Protein AF-A0A2T1DJ63-F1 (afdb_monomer_lite)

Radius of gyration: 14.79 Å; chains: 1; bounding box: 46×27×36 Å

Structure (mmCIF, N/CA/C/O backbone):
data_AF-A0A2T1DJ63-F1
#
_entry.id   AF-A0A2T1DJ63-F1
#
loop_
_atom_site.group_PDB
_atom_site.id
_atom_site.type_symbol
_atom_site.label_atom_id
_atom_site.label_alt_id
_atom_site.label_comp_id
_atom_site.label_asym_id
_atom_site.label_entity_id
_atom_site.label_seq_id
_atom_site.pdbx_PDB_ins_code
_atom_site.Cartn_x
_atom_site.Cartn_y
_atom_site.Cartn_z
_atom_site.occupancy
_atom_site.B_iso_or_equiv
_atom_site.auth_seq_id
_atom_site.auth_comp_id
_atom_site.auth_asym_id
_atom_site.auth_atom_id
_atom_site.pdbx_PDB_model_num
ATOM 1 N N . MET A 1 1 ? 12.808 -4.176 18.796 1.00 60.09 1 MET A N 1
ATOM 2 C CA . MET A 1 1 ? 12.398 -5.080 17.705 1.00 60.09 1 MET A CA 1
ATOM 3 C C . MET A 1 1 ? 13.550 -6.026 17.418 1.00 60.09 1 MET A C 1
ATOM 5 O O . MET A 1 1 ? 14.636 -5.518 17.158 1.00 60.09 1 MET A O 1
ATOM 9 N N . PRO A 1 2 ? 13.386 -7.355 17.540 1.00 72.50 2 PRO A N 1
ATOM 10 C CA . PRO A 1 2 ? 14.370 -8.283 17.008 1.00 72.50 2 PRO A CA 1
ATOM 11 C C . PRO A 1 2 ? 14.298 -8.237 15.481 1.00 72.50 2 PRO A C 1
ATOM 13 O O . PRO A 1 2 ? 13.220 -8.350 14.909 1.00 72.50 2 PRO A O 1
ATOM 16 N N . GLY A 1 3 ? 15.445 -8.052 14.848 1.00 74.12 3 GLY A N 1
ATOM 17 C CA . GLY A 1 3 ? 15.604 -8.010 13.405 1.00 74.12 3 GLY A CA 1
ATOM 18 C C . GLY A 1 3 ? 17.092 -7.956 13.098 1.00 74.12 3 GLY A C 1
ATOM 19 O O . GLY A 1 3 ? 17.870 -7.385 13.863 1.00 74.12 3 GLY A O 1
ATOM 20 N N . SER A 1 4 ? 17.500 -8.613 12.024 1.00 79.25 4 SER A N 1
ATOM 21 C CA . SER A 1 4 ? 18.886 -8.615 11.539 1.00 79.25 4 SER A CA 1
ATOM 22 C C . SER A 1 4 ? 18.997 -8.076 10.115 1.00 79.25 4 SER A C 1
ATOM 24 O O . SER A 1 4 ? 20.106 -7.886 9.617 1.00 79.25 4 SER A O 1
ATOM 26 N N . LYS A 1 5 ? 17.854 -7.830 9.463 1.00 83.75 5 LYS A N 1
ATOM 27 C CA . LYS A 1 5 ? 17.749 -7.376 8.082 1.00 83.75 5 LYS A CA 1
ATOM 28 C C . LYS A 1 5 ? 16.798 -6.191 7.981 1.00 83.75 5 LYS A C 1
ATOM 30 O O . LYS A 1 5 ? 15.874 -6.032 8.771 1.00 83.75 5 LYS A O 1
ATOM 35 N N . TRP A 1 6 ? 17.050 -5.372 6.970 1.00 79.38 6 TRP A N 1
ATOM 36 C CA . TRP A 1 6 ? 16.171 -4.280 6.579 1.00 79.38 6 TRP A CA 1
ATOM 37 C C . TRP A 1 6 ? 14.835 -4.854 6.074 1.00 79.38 6 TRP A C 1
ATOM 39 O O . TRP A 1 6 ? 14.852 -5.683 5.161 1.00 79.38 6 TRP A O 1
ATOM 49 N N . GLY A 1 7 ? 13.715 -4.449 6.682 1.00 83.50 7 GLY A N 1
ATOM 50 C CA . GLY A 1 7 ? 12.371 -4.990 6.439 1.00 83.50 7 GLY A CA 1
ATOM 51 C C . GLY A 1 7 ? 11.849 -5.949 7.517 1.00 83.50 7 GLY A C 1
ATOM 52 O O . GLY A 1 7 ? 10.666 -6.283 7.510 1.00 83.50 7 GLY A O 1
ATOM 53 N N . ASP A 1 8 ? 12.671 -6.362 8.488 1.00 88.38 8 ASP A N 1
ATOM 54 C CA . ASP A 1 8 ? 12.195 -7.170 9.627 1.00 88.38 8 ASP A CA 1
ATOM 55 C C . ASP A 1 8 ? 11.204 -6.378 10.517 1.00 88.38 8 ASP A C 1
ATOM 57 O O . ASP A 1 8 ? 10.421 -6.948 11.282 1.00 88.38 8 ASP A O 1
ATOM 61 N N . GLU A 1 9 ? 11.208 -5.048 10.412 1.00 90.44 9 GLU A N 1
ATOM 62 C CA . GLU A 1 9 ? 10.293 -4.143 11.097 1.00 90.44 9 GLU A CA 1
ATOM 63 C C . GLU A 1 9 ? 8.864 -4.135 10.530 1.00 90.44 9 GLU A C 1
ATOM 65 O O . GLU A 1 9 ? 7.947 -3.728 11.245 1.00 90.44 9 GLU A O 1
ATOM 70 N N . SER A 1 10 ? 8.640 -4.605 9.296 1.00 93.25 10 SER A N 1
ATOM 71 C CA . SER A 1 10 ? 7.347 -4.485 8.603 1.00 93.25 10 SER A CA 1
ATOM 72 C C . SER A 1 10 ? 6.188 -5.118 9.381 1.00 93.25 10 SER A C 1
ATOM 74 O O . SER A 1 10 ? 5.102 -4.540 9.466 1.00 93.25 10 SER A O 1
ATOM 76 N N . ALA A 1 11 ? 6.416 -6.279 10.005 1.00 93.38 11 ALA A N 1
ATOM 77 C CA . ALA A 1 11 ? 5.406 -6.939 10.836 1.00 93.38 11 ALA A CA 1
ATOM 78 C C . ALA A 1 11 ? 5.056 -6.097 12.076 1.00 93.38 11 ALA A C 1
ATOM 80 O O . ALA A 1 11 ? 3.885 -5.882 12.376 1.00 93.38 11 ALA A O 1
ATOM 81 N N . TRP A 1 12 ? 6.066 -5.529 12.741 1.00 93.81 12 TRP A N 1
ATOM 82 C CA . TRP A 1 12 ? 5.862 -4.678 13.914 1.00 93.81 12 TRP A CA 1
ATOM 83 C C . TRP A 1 12 ? 5.121 -3.385 13.576 1.00 93.81 12 TRP A C 1
ATOM 85 O O . TRP A 1 12 ? 4.273 -2.949 14.351 1.00 93.81 12 TRP A O 1
ATOM 95 N N . ILE A 1 13 ? 5.414 -2.774 12.426 1.00 94.25 13 ILE A N 1
ATOM 96 C CA 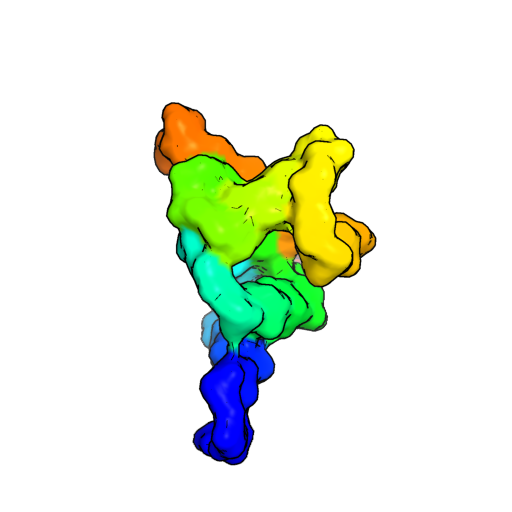. ILE A 1 13 ? 4.697 -1.582 11.957 1.00 94.25 13 ILE A CA 1
ATOM 97 C C . ILE A 1 13 ? 3.220 -1.915 11.725 1.00 94.25 13 ILE A C 1
ATOM 99 O O . ILE A 1 13 ? 2.345 -1.177 12.184 1.00 94.25 13 ILE A O 1
ATOM 103 N N . ALA A 1 14 ? 2.932 -3.038 11.060 1.00 95.62 14 ALA A N 1
ATOM 104 C CA . ALA A 1 14 ? 1.562 -3.474 10.817 1.00 95.62 14 ALA A CA 1
ATOM 105 C C . ALA A 1 14 ? 0.807 -3.763 12.124 1.00 95.62 14 ALA A C 1
ATOM 107 O O . ALA A 1 14 ? -0.346 -3.343 12.251 1.00 95.62 14 ALA A O 1
ATOM 108 N N . ASP A 1 15 ? 1.459 -4.409 13.094 1.00 95.19 15 ASP A N 1
ATOM 109 C CA . ASP A 1 15 ? 0.883 -4.724 14.402 1.00 95.19 15 ASP A CA 1
ATOM 110 C C . ASP A 1 15 ? 0.602 -3.465 15.221 1.00 95.19 15 ASP A C 1
ATOM 112 O O . ASP A 1 15 ? -0.502 -3.302 15.739 1.00 95.19 15 ASP A O 1
ATOM 116 N N . VAL A 1 16 ? 1.557 -2.533 15.298 1.00 96.06 16 VAL A N 1
ATOM 117 C CA . VAL A 1 16 ? 1.363 -1.253 15.994 1.00 96.06 16 VAL A CA 1
ATOM 118 C C . VAL A 1 16 ? 0.209 -0.474 15.368 1.00 96.06 16 VAL A C 1
ATOM 120 O O . VAL A 1 16 ? -0.648 0.020 16.096 1.00 96.06 16 VAL A O 1
ATOM 123 N N . ALA A 1 17 ? 0.134 -0.408 14.036 1.00 95.94 17 ALA A N 1
ATOM 124 C CA . ALA A 1 17 ? -0.980 0.242 13.350 1.00 95.94 17 ALA A CA 1
ATOM 125 C C . ALA A 1 17 ? -2.328 -0.419 13.687 1.00 95.94 17 ALA A C 1
ATOM 127 O O . ALA A 1 17 ? -3.315 0.279 13.905 1.00 95.94 17 ALA A O 1
ATOM 128 N N . THR A 1 18 ? -2.373 -1.751 13.784 1.00 96.19 18 THR A N 1
ATOM 129 C CA . THR A 1 18 ? -3.573 -2.499 14.196 1.00 96.19 18 THR A CA 1
ATOM 130 C C . THR A 1 18 ? -3.972 -2.189 15.640 1.00 96.19 18 THR A C 1
ATOM 132 O O . THR A 1 18 ? -5.148 -1.957 15.910 1.00 96.19 18 THR A O 1
ATOM 135 N N . GLN A 1 19 ? -3.010 -2.135 16.566 1.00 97.31 19 GLN A N 1
ATOM 136 C CA . GLN A 1 19 ? -3.278 -1.798 17.969 1.00 97.31 19 GLN A CA 1
ATOM 137 C C . GLN A 1 19 ? -3.774 -0.356 18.121 1.00 97.31 19 GLN A C 1
ATOM 139 O O . GLN A 1 19 ? -4.745 -0.115 18.833 1.00 97.31 19 GLN A O 1
ATOM 144 N N . LEU A 1 20 ? -3.152 0.597 17.419 1.00 96.56 20 LEU A N 1
ATOM 145 C CA . LEU A 1 20 ? -3.561 2.005 17.437 1.00 96.56 20 LEU A CA 1
ATOM 146 C C . LEU A 1 20 ? -4.946 2.222 16.824 1.00 96.56 20 LEU A C 1
ATOM 148 O O . LEU A 1 20 ? -5.682 3.088 17.288 1.00 96.56 20 LEU A O 1
ATOM 152 N N . ALA A 1 21 ? -5.307 1.439 15.805 1.00 94.19 21 ALA A N 1
ATOM 153 C CA . ALA A 1 21 ? -6.636 1.496 15.210 1.00 94.19 21 ALA A CA 1
ATOM 154 C C . ALA A 1 21 ? -7.734 1.031 16.183 1.00 94.19 21 ALA A C 1
ATOM 156 O O . ALA A 1 21 ? -8.877 1.442 16.032 1.00 94.19 21 ALA A O 1
ATOM 157 N N . ALA A 1 22 ? -7.407 0.205 17.187 1.00 93.06 22 ALA A N 1
ATOM 158 C CA . ALA A 1 22 ? -8.329 -0.226 18.244 1.00 93.0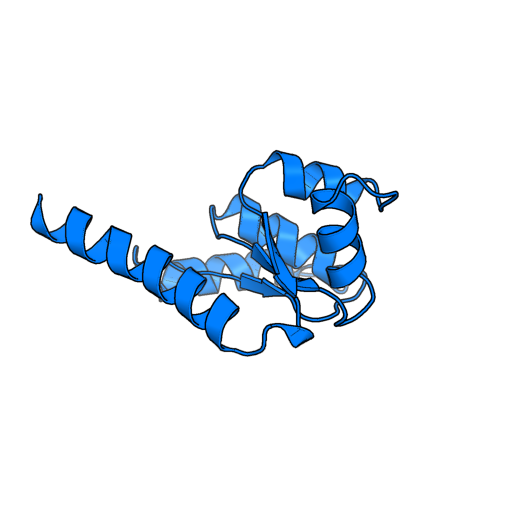6 22 ALA A CA 1
ATOM 159 C C . ALA A 1 22 ? -9.681 -0.763 17.721 1.00 93.06 22 ALA A C 1
ATOM 161 O O . ALA A 1 22 ? -10.737 -0.498 18.290 1.00 93.06 22 ALA A O 1
ATOM 162 N N . GLY A 1 23 ? -9.647 -1.514 16.615 1.00 90.06 23 GLY A N 1
ATOM 163 C CA . GLY A 1 23 ? -10.838 -2.063 15.955 1.00 90.06 23 GLY A CA 1
ATOM 164 C C . GLY A 1 23 ? -11.488 -1.138 14.919 1.00 90.06 23 GLY A C 1
ATOM 165 O O . GLY A 1 23 ? -12.329 -1.602 14.155 1.00 90.06 23 GLY A O 1
ATOM 166 N N . ALA A 1 24 ? -11.076 0.129 14.830 1.00 90.69 24 ALA A N 1
ATOM 167 C CA . ALA A 1 24 ? -11.472 1.012 13.739 1.00 90.69 24 ALA A CA 1
ATOM 168 C C . ALA A 1 24 ? -10.794 0.602 12.411 1.00 90.69 24 ALA A C 1
ATOM 170 O O . ALA A 1 24 ? -9.728 -0.030 12.418 1.00 90.69 24 ALA A O 1
ATOM 171 N N . PRO A 1 25 ? -11.361 0.981 11.251 1.00 91.25 25 PRO A N 1
ATOM 172 C CA . PRO A 1 25 ? -10.720 0.769 9.965 1.00 91.25 25 PRO A CA 1
ATOM 173 C C . PRO A 1 25 ? -9.350 1.443 9.912 1.00 91.25 25 PRO A C 1
ATOM 175 O O . PRO A 1 25 ? -9.107 2.486 10.513 1.00 91.25 25 PRO A O 1
ATOM 178 N N . SER A 1 26 ? -8.443 0.863 9.141 1.00 94.88 26 SER A N 1
ATOM 179 C CA . SER A 1 26 ? -7.181 1.498 8.774 1.00 94.88 26 SER A CA 1
ATOM 180 C C . SER A 1 26 ? -6.859 1.150 7.326 1.00 94.88 26 SER A C 1
ATOM 182 O O . SER A 1 26 ? -7.399 0.189 6.776 1.00 94.88 26 SER A O 1
ATOM 184 N N . VAL A 1 27 ? -5.999 1.944 6.694 1.00 96.12 27 VAL A N 1
ATOM 185 C CA . VAL A 1 27 ? -5.563 1.752 5.304 1.00 96.12 27 VAL A CA 1
ATOM 186 C C . VAL A 1 27 ? -4.063 1.997 5.197 1.00 96.12 27 VAL A C 1
ATOM 188 O O . VAL A 1 27 ? -3.496 2.746 5.992 1.00 96.12 27 VAL A O 1
ATOM 191 N N . THR A 1 28 ? -3.424 1.377 4.211 1.00 97.19 28 THR A N 1
ATOM 192 C CA . THR A 1 28 ? -2.036 1.655 3.831 1.00 97.19 28 THR A CA 1
ATOM 193 C C . THR A 1 28 ? -2.053 2.412 2.514 1.00 97.19 28 THR A C 1
ATOM 195 O O . THR A 1 28 ? -2.586 1.905 1.532 1.00 97.19 28 THR A O 1
ATOM 198 N N . VAL A 1 29 ? -1.452 3.600 2.467 1.00 96.50 29 VAL A N 1
ATOM 199 C CA . VAL A 1 29 ? -1.242 4.334 1.211 1.00 96.50 29 VAL A CA 1
ATOM 200 C C . VAL A 1 29 ? 0.198 4.112 0.759 1.00 96.50 29 VAL A C 1
ATOM 202 O O . VAL A 1 29 ? 1.138 4.490 1.455 1.00 96.50 29 VAL A O 1
ATOM 205 N N . LEU A 1 30 ? 0.369 3.469 -0.394 1.00 97.38 30 LEU A N 1
ATOM 206 C CA . LEU A 1 30 ? 1.659 3.075 -0.950 1.00 97.38 30 LEU A CA 1
ATOM 207 C C . LEU A 1 30 ? 2.019 4.002 -2.112 1.00 97.38 30 LEU A C 1
ATOM 209 O O . LEU A 1 30 ? 1.444 3.917 -3.199 1.00 97.38 30 LEU A O 1
ATOM 213 N N . ILE A 1 31 ? 3.000 4.869 -1.870 1.00 96.00 31 ILE A N 1
ATOM 214 C CA . ILE A 1 31 ? 3.549 5.811 -2.848 1.00 96.00 31 ILE A CA 1
ATOM 215 C C . ILE A 1 31 ? 4.979 5.377 -3.160 1.00 96.00 31 ILE A C 1
ATOM 217 O O . ILE A 1 31 ? 5.811 5.260 -2.259 1.00 96.00 31 ILE A O 1
ATOM 221 N N . ASN A 1 32 ? 5.276 5.164 -4.438 1.00 95.88 32 ASN A N 1
ATOM 222 C CA . ASN A 1 32 ? 6.566 4.705 -4.927 1.00 95.88 32 ASN A CA 1
ATOM 223 C C . ASN A 1 32 ? 6.981 3.339 -4.332 1.00 95.88 32 ASN A C 1
ATOM 225 O O . ASN A 1 32 ? 6.410 2.307 -4.668 1.00 95.88 32 ASN A O 1
ATOM 229 N N . GLY A 1 33 ? 7.956 3.314 -3.421 1.00 94.75 33 GLY A N 1
ATOM 230 C CA . GLY A 1 33 ? 8.391 2.101 -2.724 1.00 94.75 33 GLY A CA 1
ATOM 231 C C . GLY A 1 33 ? 9.648 1.436 -3.282 1.00 94.75 33 GLY A C 1
ATOM 232 O O . GLY A 1 33 ? 10.088 1.705 -4.394 1.00 94.75 33 GLY A O 1
ATOM 233 N N . GLY A 1 34 ? 10.269 0.598 -2.460 1.00 94.62 34 GLY A N 1
ATOM 234 C CA . GLY A 1 34 ? 11.448 -0.199 -2.794 1.00 94.62 34 GLY A CA 1
ATOM 235 C C . GLY A 1 34 ? 11.241 -1.666 -2.434 1.00 94.62 34 GLY A C 1
ATOM 236 O O . GLY A 1 34 ? 10.110 -2.120 -2.273 1.00 94.62 34 GLY A O 1
ATOM 237 N N . GLU A 1 35 ? 12.335 -2.406 -2.272 1.00 94.50 35 GLU A N 1
ATOM 238 C CA . GLU A 1 35 ? 12.277 -3.851 -2.023 1.00 94.50 35 GLU A CA 1
ATOM 239 C C . GLU A 1 35 ? 11.526 -4.206 -0.725 1.00 94.50 35 GLU A C 1
ATOM 241 O O . GLU A 1 35 ? 10.695 -5.109 -0.722 1.00 94.50 35 GLU A O 1
ATOM 246 N N . VAL A 1 36 ? 11.724 -3.438 0.352 1.00 94.31 36 VAL A N 1
ATOM 247 C CA . VAL A 1 36 ? 11.008 -3.643 1.630 1.00 94.31 36 VAL A CA 1
ATOM 248 C C . VAL A 1 36 ? 9.518 -3.332 1.536 1.00 94.31 36 VAL A C 1
ATOM 250 O O . VAL A 1 36 ? 8.713 -3.962 2.215 1.00 94.31 36 VAL A O 1
ATOM 253 N N . THR A 1 37 ? 9.116 -2.446 0.625 1.00 96.31 37 THR A N 1
ATOM 254 C CA . THR A 1 37 ? 7.708 -2.068 0.459 1.00 96.31 37 THR A CA 1
ATOM 255 C C . THR A 1 37 ? 6.828 -3.260 0.073 1.00 96.31 37 THR A C 1
ATOM 257 O O . THR A 1 37 ? 5.638 -3.273 0.382 1.00 96.31 37 THR A O 1
ATOM 260 N N . TRP A 1 38 ? 7.398 -4.294 -0.554 1.00 97.31 38 TRP A N 1
ATOM 261 C CA . TRP A 1 38 ? 6.679 -5.543 -0.801 1.00 97.31 38 TRP A CA 1
ATOM 262 C C . TRP A 1 38 ? 6.274 -6.249 0.490 1.00 97.31 38 TRP A C 1
ATOM 264 O O . TRP A 1 38 ? 5.162 -6.770 0.570 1.00 97.31 38 TRP A O 1
ATOM 274 N N . GLU A 1 39 ? 7.152 -6.261 1.492 1.00 96.88 39 GLU A N 1
ATOM 275 C CA . GLU A 1 39 ? 6.850 -6.860 2.789 1.00 96.88 39 GLU A CA 1
ATOM 276 C C . GLU A 1 39 ? 5.891 -5.977 3.592 1.00 96.88 39 GLU A C 1
ATOM 278 O O . GLU A 1 39 ? 4.921 -6.497 4.136 1.00 96.88 39 GLU A O 1
ATOM 283 N N . ASP A 1 40 ? 6.047 -4.649 3.562 1.00 96.81 40 ASP A N 1
ATOM 284 C CA . ASP A 1 40 ? 5.085 -3.720 4.180 1.00 96.81 40 ASP A CA 1
ATOM 285 C C . ASP A 1 40 ? 3.661 -3.906 3.625 1.00 96.81 40 ASP A C 1
ATOM 287 O O . ASP A 1 40 ? 2.676 -3.968 4.374 1.00 96.81 40 ASP A O 1
ATOM 291 N N . ALA A 1 41 ? 3.537 -4.040 2.299 1.00 97.94 41 ALA A N 1
ATOM 292 C CA . ALA A 1 41 ? 2.264 -4.306 1.636 1.00 97.94 41 ALA A CA 1
ATOM 293 C C . ALA A 1 41 ? 1.706 -5.681 2.030 1.00 97.94 41 ALA A C 1
ATOM 295 O O . ALA A 1 41 ? 0.517 -5.806 2.324 1.00 97.94 41 ALA A O 1
ATOM 296 N N . ARG A 1 42 ? 2.561 -6.709 2.101 1.00 97.81 42 ARG A N 1
ATOM 297 C CA . ARG A 1 42 ? 2.169 -8.069 2.496 1.00 97.81 42 ARG A CA 1
ATOM 298 C C . ARG A 1 42 ? 1.676 -8.129 3.936 1.00 97.81 42 ARG A C 1
ATOM 300 O O . ARG A 1 42 ? 0.666 -8.777 4.198 1.00 97.81 42 ARG A O 1
ATOM 307 N N . GLN A 1 43 ? 2.341 -7.435 4.854 1.00 97.94 43 GLN A N 1
ATOM 308 C CA . GLN A 1 43 ? 1.928 -7.348 6.256 1.00 97.94 43 GLN A CA 1
ATOM 309 C C . GLN A 1 43 ? 0.635 -6.540 6.415 1.00 97.94 43 GLN A C 1
ATOM 311 O O . GLN A 1 43 ? -0.240 -6.929 7.186 1.00 97.94 43 GLN A O 1
ATOM 316 N N . SER A 1 44 ? 0.447 -5.485 5.617 1.00 97.81 44 SER A N 1
ATOM 317 C CA . SER A 1 44 ? -0.828 -4.758 5.558 1.00 97.81 44 SER A CA 1
ATOM 318 C C . SER A 1 44 ? -1.978 -5.665 5.104 1.00 97.81 44 SER A C 1
ATOM 320 O O . SER A 1 44 ? -2.987 -5.768 5.797 1.00 97.81 44 SER A O 1
ATOM 322 N N . VAL A 1 45 ? -1.799 -6.392 3.998 1.00 98.00 45 VAL A N 1
ATOM 323 C CA . VAL A 1 45 ? -2.793 -7.352 3.490 1.00 98.00 45 VAL A CA 1
ATOM 324 C C . VAL A 1 45 ? -3.085 -8.455 4.514 1.00 98.00 45 VAL A C 1
ATOM 326 O O . VAL A 1 45 ? -4.247 -8.781 4.743 1.00 98.00 45 VAL A O 1
ATOM 329 N N . ARG A 1 46 ? -2.059 -9.000 5.185 1.00 97.31 46 ARG A N 1
ATOM 330 C CA . ARG A 1 46 ? -2.224 -9.993 6.266 1.00 97.31 46 ARG A CA 1
ATOM 331 C C . ARG A 1 46 ? -3.047 -9.461 7.437 1.00 97.31 46 ARG A C 1
ATOM 333 O O . ARG A 1 46 ? -3.838 -10.209 7.999 1.00 97.31 46 ARG A O 1
ATOM 340 N N . ALA A 1 47 ? -2.894 -8.183 7.770 1.00 96.44 47 ALA A N 1
ATOM 341 C CA . ALA A 1 47 ? -3.696 -7.503 8.783 1.00 96.44 47 ALA A CA 1
ATOM 342 C C . ALA A 1 47 ? -5.117 -7.133 8.298 1.00 96.44 47 ALA A C 1
ATOM 344 O O . ALA A 1 47 ? -5.836 -6.435 9.008 1.00 96.44 47 ALA A O 1
ATOM 345 N N . GLY A 1 48 ? -5.529 -7.552 7.094 1.00 95.62 48 GLY A N 1
ATOM 346 C CA . GLY A 1 48 ? -6.832 -7.213 6.513 1.00 95.62 48 GLY A CA 1
ATOM 347 C C . GLY A 1 48 ? -6.953 -5.748 6.079 1.00 95.62 48 GLY A C 1
ATOM 348 O O . GLY A 1 48 ? -8.060 -5.251 5.879 1.00 95.62 48 GLY A O 1
ATOM 349 N N . ARG A 1 49 ? -5.826 -5.040 5.951 1.00 95.75 49 ARG A N 1
ATOM 350 C CA . ARG A 1 49 ? -5.774 -3.612 5.639 1.00 95.75 49 ARG A CA 1
ATOM 351 C C . ARG A 1 49 ? -5.756 -3.398 4.131 1.00 95.75 49 ARG A C 1
ATOM 353 O O . ARG A 1 49 ? -4.916 -3.970 3.437 1.00 95.75 49 ARG A O 1
ATOM 360 N N . LEU A 1 50 ? -6.638 -2.529 3.631 1.00 97.25 50 LEU A N 1
ATOM 361 C CA . LEU A 1 50 ? -6.611 -2.129 2.225 1.00 97.25 50 LEU A CA 1
ATOM 362 C C . LEU A 1 50 ? -5.292 -1.412 1.913 1.00 97.25 50 LEU A C 1
ATOM 364 O O . LEU A 1 50 ? -4.929 -0.452 2.597 1.00 97.25 50 LEU A O 1
ATOM 368 N N . VAL A 1 51 ? -4.613 -1.850 0.855 1.00 98.19 51 VAL A N 1
ATOM 369 C CA . VAL A 1 51 ? -3.451 -1.169 0.283 1.00 98.19 51 VAL A CA 1
ATOM 370 C C . VAL A 1 51 ? -3.910 -0.342 -0.914 1.00 98.19 51 VAL A C 1
ATOM 372 O O . VAL A 1 51 ? -4.325 -0.881 -1.938 1.00 98.19 51 VAL A O 1
ATOM 375 N N . ILE A 1 52 ? -3.824 0.977 -0.785 1.00 97.56 52 ILE A N 1
ATOM 376 C CA . ILE A 1 52 ? -4.110 1.940 -1.846 1.00 97.56 52 ILE A CA 1
ATOM 377 C C . ILE A 1 52 ? -2.775 2.345 -2.462 1.00 97.56 52 ILE A C 1
ATOM 379 O O . ILE A 1 52 ? -2.005 3.085 -1.852 1.00 97.56 52 ILE A O 1
ATOM 383 N N . THR A 1 53 ? -2.472 1.845 -3.654 1.00 97.69 53 THR A N 1
ATOM 384 C CA . THR A 1 53 ? -1.262 2.221 -4.382 1.00 97.69 53 THR A CA 1
ATOM 385 C C . THR A 1 53 ? -1.507 3.445 -5.258 1.00 97.69 53 THR A C 1
ATOM 387 O O . THR A 1 53 ? -2.544 3.549 -5.910 1.00 97.69 53 THR A O 1
ATOM 390 N N . ILE A 1 54 ? -0.565 4.387 -5.270 1.00 97.00 54 ILE A N 1
ATOM 391 C CA . ILE A 1 54 ? -0.645 5.564 -6.138 1.00 97.00 54 ILE A CA 1
ATOM 392 C C . ILE A 1 54 ? 0.104 5.267 -7.437 1.00 97.00 54 ILE A C 1
ATOM 394 O O . ILE A 1 54 ? 1.330 5.179 -7.436 1.00 97.00 54 ILE A O 1
ATOM 398 N N . ALA A 1 55 ? -0.624 5.087 -8.534 1.00 96.69 55 ALA A N 1
ATOM 399 C CA . ALA A 1 55 ? -0.038 4.856 -9.846 1.00 96.69 55 ALA A CA 1
ATOM 400 C C . ALA A 1 55 ? 0.675 6.114 -10.360 1.00 96.69 55 ALA A C 1
ATOM 402 O O . ALA A 1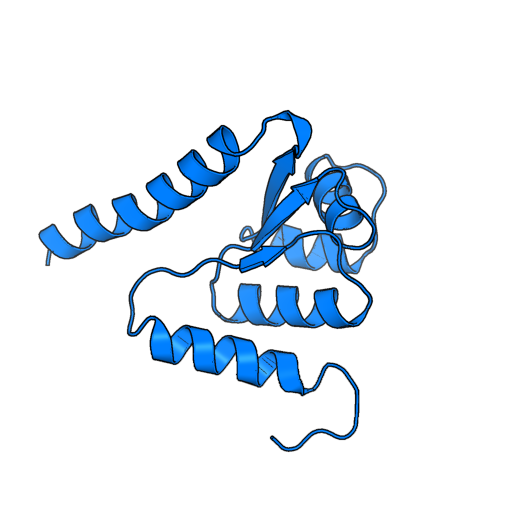 55 ? 0.290 7.235 -10.022 1.00 96.69 55 ALA A O 1
ATOM 403 N N . ASP A 1 56 ? 1.701 5.909 -11.181 1.00 95.25 56 ASP A N 1
ATOM 404 C CA . ASP A 1 56 ? 2.623 6.930 -11.689 1.00 95.25 56 ASP A CA 1
ATOM 405 C C . ASP A 1 56 ? 3.453 7.606 -10.584 1.00 95.25 56 ASP A C 1
ATOM 407 O O . ASP A 1 56 ? 3.949 8.724 -10.743 1.00 95.25 56 ASP A O 1
ATOM 411 N N . SER A 1 57 ? 3.630 6.926 -9.445 1.00 95.75 57 SER A N 1
ATOM 412 C CA . SER A 1 57 ? 4.500 7.389 -8.355 1.00 95.75 57 SER A CA 1
ATOM 413 C C . SER A 1 57 ? 5.854 6.673 -8.309 1.00 95.75 57 SER A C 1
ATOM 415 O O . SER A 1 57 ? 6.757 7.117 -7.589 1.00 95.75 57 SER A O 1
ATOM 417 N N . GLY A 1 58 ? 6.035 5.610 -9.100 1.00 95.69 58 GLY A N 1
ATOM 418 C CA . GLY A 1 58 ? 7.301 4.904 -9.289 1.00 95.69 58 GLY A CA 1
ATOM 419 C C . GLY A 1 58 ? 7.325 3.468 -8.755 1.00 95.69 58 GLY A C 1
ATOM 420 O O . GLY A 1 58 ? 6.563 3.083 -7.871 1.00 95.69 58 GLY A O 1
ATOM 421 N N . ARG A 1 59 ? 8.303 2.695 -9.243 1.00 97.38 59 ARG A N 1
ATOM 422 C CA . ARG A 1 59 ? 8.791 1.416 -8.679 1.00 97.38 5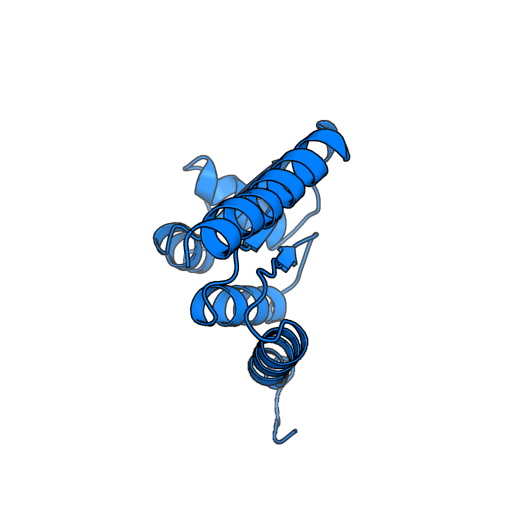9 ARG A CA 1
ATOM 423 C C . ARG A 1 59 ? 7.664 0.465 -8.231 1.00 97.38 59 ARG A C 1
ATOM 425 O O . ARG A 1 59 ? 6.878 0.027 -9.064 1.00 97.38 59 ARG A O 1
ATOM 432 N N . THR A 1 60 ? 7.618 0.088 -6.949 1.00 98.12 60 THR A N 1
ATOM 433 C CA . THR A 1 60 ? 6.683 -0.917 -6.412 1.00 98.12 60 THR A CA 1
ATOM 434 C C . THR A 1 60 ? 5.223 -0.520 -6.627 1.00 98.12 60 THR A C 1
ATOM 436 O O . THR A 1 60 ? 4.407 -1.376 -6.969 1.00 98.12 60 THR A O 1
ATOM 439 N N . ALA A 1 61 ? 4.898 0.765 -6.480 1.00 98.12 61 ALA A N 1
ATOM 440 C CA . ALA A 1 61 ? 3.551 1.274 -6.688 1.00 98.12 61 ALA A CA 1
ATOM 441 C C . ALA A 1 61 ? 3.083 1.071 -8.132 1.00 98.12 61 ALA A C 1
ATOM 443 O O . ALA A 1 61 ? 2.003 0.530 -8.371 1.00 98.12 61 ALA A O 1
ATOM 444 N N . ASP A 1 62 ? 3.933 1.410 -9.099 1.00 98.12 62 ASP A N 1
ATOM 445 C CA . ASP A 1 62 ? 3.587 1.271 -10.515 1.00 98.12 62 ASP A CA 1
ATOM 446 C C . ASP A 1 62 ? 3.482 -0.198 -10.932 1.00 98.12 62 ASP A C 1
ATOM 448 O O . ASP A 1 62 ? 2.635 -0.545 -11.751 1.00 98.12 62 ASP A O 1
ATOM 452 N N . LEU A 1 63 ? 4.279 -1.087 -10.331 1.00 98.44 63 LEU A N 1
ATOM 453 C CA . LEU A 1 63 ? 4.155 -2.528 -10.559 1.00 98.44 63 LEU A CA 1
ATOM 454 C C . LEU A 1 63 ? 2.813 -3.066 -10.035 1.00 98.44 63 LEU A C 1
ATOM 456 O O . LEU A 1 63 ? 2.154 -3.846 -10.727 1.00 98.44 63 LEU A O 1
ATOM 460 N N . LEU A 1 64 ? 2.361 -2.637 -8.855 1.00 98.31 64 LEU A N 1
ATOM 461 C CA . LEU A 1 64 ? 1.028 -2.992 -8.354 1.00 98.31 64 LEU A CA 1
ATOM 462 C C . LEU A 1 64 ? -0.081 -2.434 -9.255 1.00 98.31 64 LEU A C 1
ATOM 464 O O . LEU A 1 64 ? -0.998 -3.172 -9.618 1.00 98.31 64 LEU A O 1
ATOM 468 N N . ALA A 1 65 ? 0.024 -1.168 -9.662 1.00 97.81 65 ALA A N 1
ATOM 469 C CA . ALA A 1 65 ? -0.940 -0.539 -10.559 1.00 97.81 65 ALA A CA 1
ATOM 470 C C . ALA A 1 65 ? -1.010 -1.241 -11.928 1.00 97.81 65 ALA A C 1
ATOM 472 O O . ALA A 1 65 ? -2.104 -1.519 -12.414 1.00 97.8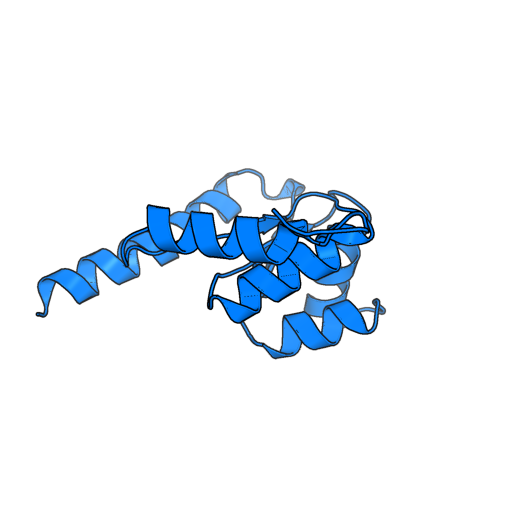1 65 ALA A O 1
ATOM 473 N N . ALA A 1 66 ? 0.134 -1.597 -12.520 1.00 97.94 66 ALA A N 1
ATOM 474 C CA . ALA A 1 66 ? 0.205 -2.370 -13.761 1.00 97.94 66 ALA A CA 1
ATOM 475 C C . ALA A 1 66 ? -0.473 -3.741 -13.608 1.00 97.94 66 ALA A C 1
ATOM 477 O O . ALA A 1 66 ? -1.314 -4.123 -14.420 1.00 97.94 66 ALA A O 1
ATOM 478 N N . GLY A 1 67 ? -0.190 -4.455 -12.514 1.00 97.88 67 GLY A N 1
ATOM 479 C CA . GLY A 1 67 ? -0.821 -5.745 -12.239 1.00 97.88 67 GLY A CA 1
ATOM 480 C C . GLY A 1 67 ? -2.346 -5.663 -12.134 1.00 97.88 67 GLY A C 1
ATOM 481 O O . GLY A 1 67 ? -3.040 -6.547 -12.633 1.00 97.88 67 GLY A O 1
ATOM 482 N N . LEU A 1 68 ? -2.874 -4.595 -11.526 1.00 97.56 68 LEU A N 1
ATOM 483 C CA . LEU A 1 68 ? -4.319 -4.356 -11.421 1.00 97.56 68 LEU A CA 1
ATOM 484 C C . LEU A 1 68 ? -4.975 -4.092 -12.782 1.00 97.56 68 LEU A C 1
ATOM 486 O O . LEU A 1 68 ? -6.145 -4.418 -12.966 1.00 97.56 68 LEU A O 1
ATOM 490 N N . ARG A 1 69 ? -4.223 -3.548 -13.744 1.00 96.88 69 ARG A N 1
ATOM 491 C CA . ARG A 1 69 ? -4.661 -3.355 -15.135 1.00 96.88 69 ARG A CA 1
ATOM 492 C C . ARG A 1 69 ? -4.451 -4.598 -16.011 1.00 96.88 69 ARG A C 1
ATOM 494 O O . ARG A 1 69 ? -4.732 -4.550 -17.202 1.00 96.88 69 ARG A O 1
ATOM 501 N N . ALA A 1 70 ? -4.007 -5.713 -15.420 1.00 95.69 70 ALA A N 1
ATOM 502 C CA . ALA A 1 70 ? -3.601 -6.939 -16.110 1.00 95.69 70 ALA A CA 1
ATOM 503 C C . ALA A 1 70 ? -2.419 -6.756 -17.086 1.00 95.69 70 ALA A C 1
ATOM 505 O O . ALA A 1 70 ? -2.206 -7.586 -17.972 1.00 95.69 70 ALA A O 1
ATOM 506 N N . ASP A 1 71 ? -1.616 -5.713 -16.880 1.00 97.75 71 ASP A N 1
ATOM 507 C CA . ASP A 1 71 ? -0.371 -5.484 -17.604 1.00 97.75 71 ASP A CA 1
ATOM 508 C C . ASP A 1 71 ? 0.774 -6.353 -17.036 1.00 97.75 71 ASP A C 1
ATOM 510 O O . ASP A 1 71 ? 0.683 -6.890 -15.921 1.00 97.75 71 ASP A O 1
ATOM 514 N N . PRO A 1 72 ? 1.892 -6.510 -17.773 1.00 97.75 72 PRO A N 1
ATOM 515 C CA . PRO A 1 72 ? 3.088 -7.162 -17.249 1.00 97.75 72 PRO A CA 1
ATOM 516 C C . PRO A 1 72 ? 3.570 -6.526 -15.935 1.00 97.75 72 PRO A C 1
ATOM 518 O O . PRO A 1 72 ? 3.764 -5.318 -15.842 1.00 97.75 72 PRO A O 1
ATOM 521 N N . THR A 1 73 ? 3.798 -7.359 -14.919 1.00 98.19 73 THR A N 1
ATOM 522 C CA . THR A 1 73 ? 4.205 -6.930 -13.573 1.00 98.19 73 THR A CA 1
ATOM 523 C C . THR A 1 73 ? 5.042 -8.004 -12.862 1.00 98.19 73 THR A C 1
ATOM 525 O O . THR A 1 73 ? 5.171 -9.135 -13.345 1.00 98.19 73 THR A O 1
ATOM 528 N N . ASP A 1 74 ? 5.581 -7.661 -11.694 1.00 97.50 74 ASP A N 1
ATOM 529 C CA . ASP A 1 74 ? 6.271 -8.558 -10.768 1.00 97.50 74 ASP A CA 1
ATOM 530 C C . ASP A 1 74 ? 5.317 -9.641 -10.220 1.00 97.50 74 ASP A C 1
ATOM 532 O O . ASP A 1 74 ? 4.137 -9.398 -9.957 1.00 97.50 74 ASP A O 1
ATOM 536 N N . ALA A 1 75 ? 5.820 -10.862 -10.021 1.00 97.06 75 ALA A N 1
ATOM 537 C CA . ALA A 1 75 ? 5.032 -11.964 -9.468 1.00 97.06 75 ALA A CA 1
ATOM 538 C C . ALA A 1 75 ? 4.464 -11.641 -8.072 1.00 97.06 75 ALA A C 1
ATOM 540 O O . ALA A 1 75 ? 3.330 -12.013 -7.770 1.00 97.06 75 ALA A O 1
ATOM 541 N N . ARG A 1 76 ? 5.203 -10.877 -7.258 1.00 97.38 76 ARG A N 1
ATOM 542 C CA . ARG A 1 76 ? 4.775 -10.434 -5.922 1.00 97.38 76 ARG A CA 1
ATOM 543 C C . ARG A 1 76 ? 3.556 -9.517 -5.980 1.00 97.38 76 ARG A C 1
ATOM 545 O O . ARG A 1 76 ? 2.710 -9.576 -5.092 1.00 97.38 76 ARG A O 1
ATOM 552 N N . ALA A 1 77 ? 3.430 -8.713 -7.038 1.00 97.81 77 ALA A N 1
ATOM 553 C CA . ALA A 1 77 ? 2.253 -7.877 -7.254 1.00 97.81 77 ALA A CA 1
ATOM 554 C C . ALA A 1 77 ? 1.003 -8.741 -7.457 1.00 97.81 77 ALA A C 1
ATOM 556 O O . ALA A 1 77 ? -0.037 -8.474 -6.861 1.00 97.81 77 ALA A O 1
ATOM 557 N N . LYS A 1 78 ? 1.119 -9.824 -8.236 1.00 97.44 78 LYS A N 1
ATOM 558 C CA . LYS A 1 78 ? 0.007 -10.746 -8.517 1.00 97.44 78 LYS A CA 1
ATOM 559 C C . LYS A 1 78 ? -0.518 -11.411 -7.247 1.00 97.44 78 LYS A C 1
ATOM 561 O O . LYS A 1 78 ? -1.728 -11.490 -7.067 1.00 97.44 78 LYS A O 1
ATOM 566 N N . GLU A 1 79 ? 0.378 -11.845 -6.360 1.00 96.56 79 GLU A N 1
ATOM 567 C CA . GLU A 1 79 ? 0.006 -12.419 -5.059 1.00 96.56 79 GLU A CA 1
ATOM 568 C C . GLU A 1 79 ? -0.774 -11.422 -4.196 1.00 96.56 79 GLU A C 1
ATOM 570 O O . GLU A 1 79 ? -1.808 -11.769 -3.628 1.00 96.56 79 GLU A O 1
ATOM 575 N N . LEU A 1 80 ? -0.298 -10.175 -4.117 1.00 98.12 80 LEU A N 1
ATOM 576 C CA . LEU A 1 80 ? -0.969 -9.126 -3.353 1.00 98.12 80 LEU A CA 1
ATOM 577 C C . LEU A 1 80 ? -2.336 -8.792 -3.955 1.00 98.12 80 LEU A C 1
ATOM 579 O O . LEU A 1 80 ? -3.316 -8.715 -3.222 1.00 98.12 80 LEU A O 1
ATOM 583 N N . ILE A 1 81 ? -2.439 -8.660 -5.276 1.00 98.31 81 ILE A N 1
ATOM 584 C CA . ILE A 1 81 ? -3.700 -8.360 -5.970 1.00 98.31 81 ILE A CA 1
ATOM 585 C C . ILE A 1 81 ? -4.724 -9.483 -5.781 1.00 98.31 81 ILE A C 1
ATOM 587 O O . ILE A 1 81 ? -5.896 -9.208 -5.526 1.00 98.31 81 ILE A O 1
ATOM 591 N N . ALA A 1 82 ? -4.287 -10.744 -5.827 1.00 97.44 82 ALA A N 1
ATOM 592 C CA . ALA A 1 82 ? -5.152 -11.902 -5.612 1.00 97.44 82 ALA A CA 1
ATOM 593 C C . ALA A 1 82 ? -5.804 -11.933 -4.216 1.00 97.44 82 ALA A C 1
ATOM 595 O O . ALA A 1 82 ? -6.814 -12.610 -4.039 1.00 97.44 82 ALA A O 1
ATOM 596 N N . SER A 1 83 ? -5.283 -11.177 -3.240 1.00 97.50 83 SER A N 1
ATOM 597 C CA . SER A 1 83 ? -5.927 -11.024 -1.928 1.00 97.50 83 SER A CA 1
ATOM 598 C C . SER A 1 83 ? -7.253 -10.252 -1.978 1.00 97.50 83 SER A C 1
ATOM 600 O O . SER A 1 83 ? -8.036 -10.331 -1.036 1.00 97.50 83 SER A O 1
ATOM 602 N N . GLY A 1 84 ? -7.497 -9.475 -3.042 1.00 97.69 84 GLY A N 1
ATOM 603 C CA . GLY A 1 84 ? -8.638 -8.560 -3.146 1.00 97.69 84 GLY A CA 1
ATOM 604 C C . GLY A 1 84 ? -8.511 -7.285 -2.300 1.00 97.69 84 GLY A C 1
ATOM 605 O O . GLY A 1 84 ? -9.440 -6.481 -2.278 1.00 97.69 84 GLY A O 1
ATOM 606 N N . LEU A 1 85 ? -7.376 -7.075 -1.622 1.00 97.69 85 LEU A N 1
ATOM 607 C CA . LEU A 1 85 ? -7.126 -5.940 -0.723 1.00 97.69 85 LEU A CA 1
ATOM 608 C C . LEU A 1 85 ? -6.157 -4.902 -1.308 1.00 97.69 85 LEU A C 1
ATOM 610 O O . LEU A 1 85 ? -5.507 -4.169 -0.563 1.00 97.69 85 LEU A O 1
ATOM 614 N N . VAL A 1 86 ? -6.066 -4.811 -2.636 1.00 98.12 86 VAL A N 1
ATOM 615 C CA . VAL A 1 86 ? -5.236 -3.813 -3.324 1.00 98.12 86 VAL A CA 1
ATOM 616 C C . VAL A 1 86 ? -6.095 -3.006 -4.290 1.00 98.12 86 VAL A C 1
ATOM 618 O O . VAL A 1 86 ? -6.842 -3.574 -5.083 1.00 98.12 86 VAL A O 1
ATOM 621 N N . GLN A 1 87 ? -5.972 -1.683 -4.234 1.00 96.81 87 GLN A N 1
ATOM 622 C CA . GLN A 1 87 ? -6.598 -0.745 -5.167 1.00 96.81 87 GLN A CA 1
ATOM 623 C C . GLN A 1 87 ? -5.571 0.271 -5.659 1.00 96.81 87 GLN A C 1
ATOM 625 O O . GLN A 1 87 ? -4.639 0.601 -4.929 1.00 96.81 87 GLN A O 1
ATOM 630 N N . ALA A 1 88 ? -5.747 0.776 -6.880 1.00 96.00 88 ALA A N 1
ATOM 631 C CA . ALA A 1 88 ? -4.901 1.818 -7.450 1.00 96.00 88 ALA A CA 1
ATOM 632 C C . ALA A 1 88 ? -5.658 3.144 -7.575 1.00 96.00 88 ALA A C 1
ATOM 634 O O . ALA A 1 88 ? -6.845 3.160 -7.901 1.00 96.00 88 ALA A O 1
ATOM 635 N N . VAL A 1 89 ? -4.942 4.244 -7.356 1.00 95.06 89 VAL A N 1
ATOM 636 C CA . VAL A 1 89 ? -5.379 5.610 -7.659 1.00 95.06 89 VAL A CA 1
ATOM 637 C C . VAL A 1 89 ? -4.338 6.253 -8.560 1.00 95.06 89 VAL A C 1
ATOM 639 O O . VAL A 1 89 ? -3.158 6.249 -8.223 1.00 95.06 89 VAL A O 1
ATOM 642 N N . ASP A 1 90 ? -4.763 6.829 -9.681 1.00 91.62 90 ASP A N 1
ATOM 643 C CA . ASP A 1 90 ? -3.856 7.568 -10.559 1.00 91.62 90 ASP A CA 1
ATOM 644 C C . ASP A 1 90 ? -3.441 8.890 -9.913 1.00 91.62 90 ASP A C 1
ATOM 646 O O . ASP A 1 90 ? -4.290 9.674 -9.482 1.00 91.62 90 ASP A O 1
ATOM 650 N N . LEU A 1 91 ? -2.136 9.180 -9.890 1.00 87.19 91 LEU A N 1
ATOM 651 C CA . LEU A 1 91 ? -1.615 10.434 -9.340 1.00 87.19 91 LEU A CA 1
ATOM 652 C C . LEU A 1 91 ? -2.234 11.666 -10.025 1.00 87.19 91 LEU A C 1
ATOM 654 O O . LEU A 1 91 ? -2.488 12.685 -9.382 1.00 87.19 91 LEU A O 1
ATOM 658 N N . THR A 1 92 ? -2.515 11.561 -11.325 1.00 86.56 92 THR A N 1
ATOM 659 C CA . THR A 1 92 ? -3.114 12.627 -12.142 1.00 86.56 92 THR A CA 1
ATOM 660 C C . THR A 1 92 ? -4.592 12.875 -11.837 1.00 86.56 92 THR A C 1
ATOM 662 O O . THR A 1 92 ? -5.065 13.992 -12.044 1.00 86.56 92 THR A O 1
ATOM 665 N N . ALA A 1 93 ? -5.310 11.892 -11.278 1.00 81.94 93 ALA A N 1
ATOM 666 C CA . ALA A 1 93 ? -6.672 12.081 -10.773 1.00 81.94 93 ALA A CA 1
ATOM 667 C C . ALA A 1 93 ? -6.709 12.968 -9.511 1.00 81.94 93 ALA A C 1
ATOM 669 O O . ALA A 1 93 ? -7.779 13.406 -9.078 1.00 81.94 93 ALA A O 1
ATOM 670 N N . GLY A 1 94 ? -5.539 13.265 -8.936 1.00 78.19 94 GLY A N 1
ATOM 671 C CA . GLY A 1 94 ? -5.382 14.132 -7.782 1.00 78.19 94 GLY A CA 1
ATOM 672 C C . GLY A 1 94 ? -5.928 13.512 -6.497 1.00 78.19 94 GLY A C 1
ATOM 673 O O . GLY A 1 94 ? -6.198 12.316 -6.395 1.00 78.19 94 GLY A O 1
ATOM 674 N N . THR A 1 95 ? -6.091 14.347 -5.475 1.00 84.50 95 THR A N 1
ATOM 675 C CA . THR A 1 95 ? -6.487 13.889 -4.136 1.00 84.50 95 THR A CA 1
ATOM 676 C C . THR A 1 95 ? -7.939 13.429 -4.053 1.00 84.50 95 THR A C 1
ATOM 678 O O . THR A 1 95 ? -8.256 12.653 -3.161 1.00 84.50 95 THR A O 1
ATOM 681 N N . ILE A 1 96 ? -8.809 13.844 -4.982 1.00 87.81 96 ILE A N 1
ATOM 682 C CA . ILE A 1 96 ? -10.251 13.548 -4.946 1.00 87.81 96 ILE A CA 1
ATOM 683 C C . ILE A 1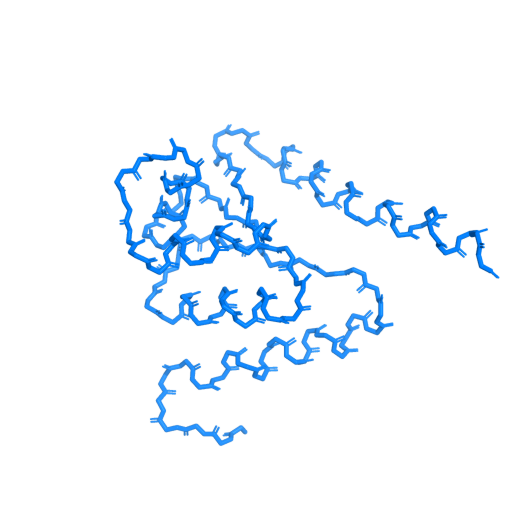 96 ? -10.501 12.038 -4.911 1.00 87.81 96 ILE A C 1
ATOM 685 O O . ILE A 1 96 ? -11.221 11.557 -4.040 1.00 87.81 96 ILE A O 1
ATOM 689 N N . ALA A 1 97 ? -9.867 11.282 -5.810 1.00 86.44 97 ALA A N 1
ATOM 690 C CA . ALA A 1 97 ? -10.049 9.834 -5.884 1.00 86.44 97 ALA A CA 1
ATOM 691 C C . ALA A 1 97 ? -9.573 9.122 -4.604 1.00 86.44 97 ALA A C 1
ATOM 693 O O . ALA A 1 97 ? -10.261 8.242 -4.087 1.00 86.44 97 ALA A O 1
ATOM 694 N N . LEU A 1 98 ? -8.430 9.546 -4.053 1.00 88.62 98 LEU A N 1
ATOM 695 C CA . LEU A 1 98 ? -7.913 9.021 -2.789 1.00 88.62 98 LEU A CA 1
ATOM 696 C C . LEU A 1 98 ? -8.864 9.332 -1.624 1.00 88.62 98 LEU A C 1
ATOM 698 O O . LEU A 1 98 ? -9.186 8.439 -0.841 1.00 88.62 98 LEU A O 1
ATOM 702 N N . THR A 1 99 ? -9.342 10.576 -1.535 1.00 90.69 99 THR A N 1
ATOM 703 C CA . THR A 1 99 ? -10.306 11.015 -0.522 1.00 90.69 99 THR A CA 1
ATOM 704 C C . THR A 1 99 ? -11.583 10.187 -0.588 1.00 90.69 99 THR A C 1
ATOM 706 O O . THR A 1 99 ? -12.000 9.658 0.435 1.00 90.69 99 THR A O 1
ATOM 709 N N . THR A 1 100 ? -12.154 9.977 -1.777 1.00 89.56 100 THR A N 1
ATOM 710 C CA . THR A 1 100 ? -13.379 9.179 -1.941 1.00 89.56 100 THR A CA 1
ATOM 711 C C . THR A 1 100 ? -13.210 7.736 -1.458 1.00 89.56 100 THR A C 1
ATOM 713 O O . THR A 1 100 ? -14.103 7.199 -0.797 1.00 89.56 100 THR A O 1
ATOM 716 N N . ILE A 1 101 ? -12.075 7.092 -1.752 1.00 88.25 101 ILE A N 1
ATOM 717 C CA . ILE A 1 101 ? -11.804 5.721 -1.287 1.00 88.25 101 ILE A CA 1
ATOM 718 C C . ILE A 1 101 ? -11.705 5.684 0.238 1.00 88.25 101 ILE A C 1
ATOM 720 O O . ILE A 1 101 ? -12.346 4.848 0.874 1.00 88.25 101 ILE A O 1
ATOM 724 N N . ILE A 1 102 ? -10.935 6.607 0.818 1.00 90.75 102 ILE A N 1
ATOM 725 C CA . ILE A 1 102 ? -10.773 6.735 2.269 1.00 90.75 102 ILE A CA 1
ATOM 726 C C . ILE A 1 102 ? -12.146 6.940 2.920 1.00 90.75 102 ILE A C 1
ATOM 728 O O . ILE A 1 102 ? -12.561 6.123 3.738 1.00 90.75 102 ILE A O 1
ATOM 732 N N . GLU A 1 103 ? -12.902 7.953 2.502 1.00 91.12 103 GLU A N 1
ATOM 733 C CA . GLU A 1 103 ? -14.236 8.249 3.035 1.00 91.12 103 GLU A CA 1
ATOM 734 C C . GLU A 1 103 ? -15.174 7.043 2.951 1.00 91.12 103 GLU A C 1
ATOM 736 O O . GLU A 1 103 ? -15.848 6.724 3.924 1.00 91.12 103 GLU A O 1
ATOM 741 N N . THR A 1 104 ? -15.170 6.309 1.835 1.00 88.50 104 THR A N 1
ATOM 742 C CA . THR A 1 104 ? -16.009 5.112 1.666 1.00 88.50 104 THR A CA 1
ATOM 743 C C . THR A 1 104 ? -15.685 4.026 2.694 1.00 88.50 104 THR A C 1
ATOM 745 O O . THR A 1 104 ? -16.591 3.367 3.210 1.00 88.50 104 THR A O 1
ATOM 748 N N . ILE A 1 105 ? -14.403 3.812 2.991 1.00 85.69 105 ILE A N 1
ATOM 749 C CA . ILE A 1 105 ? -13.954 2.788 3.944 1.00 85.69 105 ILE A CA 1
ATOM 750 C C . ILE A 1 105 ? -14.355 3.174 5.363 1.00 85.69 105 ILE A C 1
ATOM 752 O O . ILE A 1 105 ? -14.906 2.349 6.090 1.00 85.69 105 ILE A O 1
ATOM 756 N N . PHE A 1 106 ? -14.124 4.430 5.738 1.00 86.94 106 PHE A N 1
ATOM 757 C CA . PHE A 1 106 ? -14.422 4.912 7.084 1.00 86.94 106 PHE A CA 1
ATOM 758 C C . PHE A 1 106 ? -15.929 5.125 7.316 1.00 86.94 106 PHE A C 1
ATOM 760 O O . PHE A 1 106 ? -16.415 4.882 8.418 1.00 86.94 106 PHE A O 1
ATOM 767 N N . ALA A 1 107 ? -16.705 5.474 6.284 1.00 84.19 107 ALA A N 1
ATOM 768 C CA . ALA A 1 107 ? -18.161 5.612 6.378 1.00 84.19 107 ALA A CA 1
ATOM 769 C C . ALA A 1 107 ? -18.888 4.262 6.502 1.00 84.19 107 ALA A C 1
ATOM 771 O O . ALA A 1 107 ? -19.881 4.163 7.225 1.00 84.19 107 ALA A O 1
ATOM 772 N N . LYS A 1 108 ? -18.395 3.204 5.838 1.00 67.62 108 LYS A N 1
ATOM 773 C CA . LYS A 1 108 ? -18.964 1.848 5.962 1.00 67.62 108 LYS A CA 1
ATOM 774 C C . LYS A 1 108 ? -18.915 1.310 7.393 1.00 67.62 108 LYS A C 1
ATOM 776 O O . LYS A 1 108 ? -19.782 0.519 7.754 1.00 67.62 108 LYS A O 1
ATOM 781 N N . GLU A 1 109 ? -17.948 1.742 8.201 1.00 62.53 109 GLU A N 1
ATOM 782 C CA . GLU A 1 109 ? -17.889 1.354 9.613 1.00 62.53 109 GLU A CA 1
ATOM 783 C C . GLU A 1 109 ? -18.927 2.078 10.462 1.00 62.53 109 GLU A C 1
ATOM 785 O O . GLU A 1 109 ? -19.578 1.442 11.284 1.00 62.53 109 GLU A O 1
ATOM 790 N N . SER A 1 110 ? -19.124 3.381 10.230 1.00 58.75 110 SER A N 1
ATOM 791 C CA . SER A 1 110 ? -20.110 4.168 10.981 1.00 58.75 110 SER A CA 1
ATOM 792 C C . SER A 1 110 ? -21.495 3.519 10.909 1.00 58.75 110 SER A C 1
ATOM 794 O O . SER A 1 110 ? -22.150 3.350 11.927 1.00 58.75 110 SER A O 1
ATOM 796 N N . ILE A 1 111 ? -21.889 3.041 9.724 1.00 60.28 111 ILE A N 1
ATOM 797 C CA . ILE A 1 111 ? -23.186 2.380 9.511 1.00 60.28 111 ILE A CA 1
ATOM 798 C C . ILE A 1 111 ? -23.263 1.015 10.220 1.00 60.28 111 ILE A C 1
ATOM 800 O O . ILE A 1 111 ? -24.333 0.607 10.663 1.00 60.28 111 ILE A O 1
ATOM 804 N N . ARG A 1 112 ? -22.145 0.284 10.327 1.00 57.84 112 ARG A N 1
ATOM 805 C CA . ARG A 1 112 ? -22.092 -1.027 10.993 1.00 57.84 112 ARG A CA 1
ATOM 806 C C . ARG A 1 112 ? -22.087 -0.905 12.519 1.00 57.84 112 ARG A C 1
ATOM 808 O O . ARG A 1 112 ? -22.680 -1.756 13.175 1.00 57.84 112 ARG A O 1
ATOM 815 N N . SER A 1 113 ? -21.472 0.147 13.059 1.00 56.66 113 SER A N 1
ATOM 816 C CA . SER A 1 113 ? -21.488 0.459 14.492 1.00 56.66 113 SER A CA 1
ATOM 817 C C . SER A 1 113 ? -22.871 0.884 14.995 1.00 56.66 113 SER A C 1
ATOM 819 O O . SER A 1 113 ? -23.165 0.660 16.162 1.00 56.66 113 SER A O 1
ATOM 821 N N . ASP A 1 114 ? -23.717 1.469 14.143 1.00 57.47 114 ASP A N 1
ATOM 822 C CA . ASP A 1 114 ? -25.071 1.918 14.515 1.00 57.47 114 ASP A CA 1
ATOM 823 C C . ASP A 1 114 ? -26.113 0.775 14.554 1.00 57.47 114 ASP A C 1
ATOM 825 O O . ASP A 1 114 ? -27.254 0.974 14.971 1.00 57.47 114 ASP A O 1
ATOM 829 N N . LEU A 1 115 ? -25.742 -0.427 14.095 1.00 55.31 115 LEU A N 1
ATOM 830 C CA . LEU A 1 115 ? -26.612 -1.609 13.995 1.00 55.31 115 LEU A CA 1
ATOM 831 C C . LEU A 1 115 ? -26.326 -2.685 15.064 1.00 55.31 115 LEU A C 1
ATOM 833 O O . LEU A 1 115 ? -26.932 -3.760 15.005 1.00 55.31 115 LEU A O 1
ATOM 837 N N . GLN A 1 116 ? -25.419 -2.423 16.011 1.00 46.25 116 GLN A N 1
ATOM 838 C CA . GLN A 1 116 ? -25.088 -3.297 17.149 1.00 46.25 116 GLN A CA 1
ATOM 839 C C . GLN A 1 116 ? -25.437 -2.630 18.479 1.00 46.25 116 GLN A C 1
ATOM 841 O O . GLN A 1 116 ? -25.840 -3.379 19.397 1.00 46.25 116 GLN A O 1
#

InterPro domains:
  IPR041482 LSDAT, prokaryote [PF18171] (2-95)

Secondary structure (DSSP, 8-state):
---SSTTTTHHHHHHHHHHHHTTS--EEEEES--TTHHHHHHHHHHTT-EEEEEETS-HHHHHHHHHHTT-S--HHHHHHHHTT-EEEEEGGGHHHHHHHHHHHHHHHHHHHHTT-

Sequence (116 aa):
MPGSKWGDESAWIADVATQLAAGAPSVTVLINGGEVTWEDARQSVRAGRLVITIADSGRTADLLAAGLRADPTDARAKELIASGLVQAVDLTAGTIALTTIIETIFAKESIRSDLQ

pLDDT: mean 90.66, std 11.39, range [46.25, 98.44]

Organism: NCBI:txid1920490

Foldseek 3Di:
DDDDDDLPCLLVVLVVQLVVCVPAADAAEAAADDPSVLSNLVNCLVSVHAYEAEDPRHDPSVLLVCVVVVHDHDPSSVVSVVSVRYHYDYVVVPCPVVVVVVCVRRVVVVVVVVVD